Protein AF-A0A2X3CL92-F1 (afdb_monomer)

Secondary structure (DSSP, 8-state):
--BTTTBS-HHHHHH-S----PPP-SS-----HHHHHHHHHHHHHHHHHHTTTT--SS-SS-HHHHHHHHHHHH-HHHHHHHHHHTPPPPEE-TTS-EE--HHHHHHHHS--

Foldseek 3Di:
DQDPPPGDDPVRVVPDPDDDDDDDDDDDDDDDPVVVVVVVVVVVVVVCVVVCVVVDPDDPDDPVVVQLCLCCVLPVPLNVLCVVLVHDQAGQDPVRDGDDDPVSVCSSPDDD

Nearest PDB structures (foldseek):
  7edc-assembly1_A-2  TM=9.728E-01  e=3.435E-14  Escherichia coli

Radius of gyration: 22.12 Å; Cα contacts (8 Å, |Δi|>4): 59; chains: 1; bounding box: 42×35×62 Å

Mean predicted aligned error: 5.79 Å

Organism: Klebsiella pneumoniae (NCBI:txid573)

InterPro domains:
  IPR001537 tRNA/rRNA methyltransferase, SpoU type [PF00588] (1-42)
  IPR022724 RNA methyltransferase, SpoU/TrmH type, C-terminal domain [PF12105] (46-101)
  IPR029026 tRNA (guanine-N1-)-methyltransferase, N-terminal [G3DSA:3.40.1280.10] (1-86)
  IPR029028 Alpha/beta knot methyltransferases [SSF75217] (1-56)
  IPR033671 tRNA (guanosine(18)-2'-O)-methyltransferase [PTHR43453] (1-74)

Solvent-accessible surface area (backbone atoms only — not comparable to full-atom values): 7228 Å² total; per-residue (Å²): 137,45,50,90,92,74,44,63,53,71,66,59,58,74,70,41,95,74,88,86,80,81,89,70,81,77,93,59,92,72,71,60,58,68,59,48,50,46,54,53,51,50,52,53,48,52,54,38,49,77,69,46,68,76,76,57,96,64,77,93,62,58,71,68,58,49,42,51,49,50,38,43,68,76,35,51,69,58,42,51,51,30,61,76,68,74,47,81,83,55,51,60,49,96,88,68,47,78,57,67,56,73,68,56,53,50,60,69,68,46,81,130

Sequence (112 aa):
MGQEKTGITQEALALADQDIIIPMIGMVQSLNVSVASALILYEAQRQRQNAGMYQRANSMLPPQEQQRLLFEGGYPVLARVARQKGLPYPHVNEQGEVEADAAWWATMQAAR

pLDDT: mean 92.58, std 5.97, range [58.72, 98.5]

Structure (mmCIF, N/CA/C/O backbone):
data_AF-A0A2X3CL92-F1
#
_entry.id   AF-A0A2X3CL92-F1
#
loop_
_atom_site.group_PDB
_atom_site.id
_atom_site.type_symbol
_atom_site.label_atom_id
_atom_site.label_alt_id
_atom_site.label_comp_id
_atom_site.label_asym_id
_atom_site.label_entity_id
_atom_site.label_seq_id
_atom_site.pdbx_PDB_ins_code
_atom_site.Cartn_x
_atom_site.Cartn_y
_atom_site.Cartn_z
_atom_site.o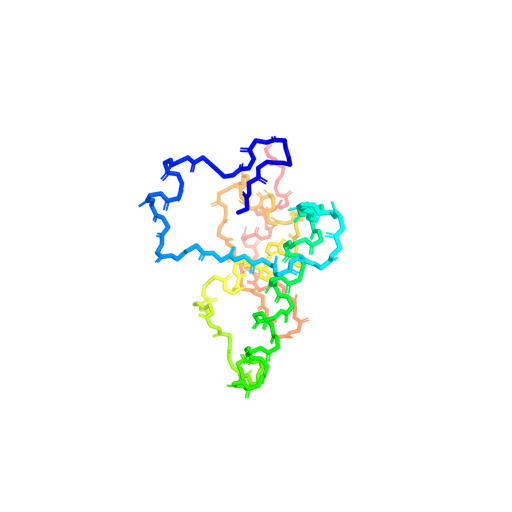ccupancy
_atom_site.B_iso_or_equiv
_atom_site.auth_seq_id
_atom_site.auth_comp_id
_atom_site.auth_asym_id
_atom_site.auth_atom_id
_atom_site.pdbx_PDB_model_num
ATOM 1 N N . MET A 1 1 ? -10.094 8.320 10.523 1.00 86.62 1 MET A N 1
ATOM 2 C CA . MET A 1 1 ? -9.337 8.707 11.736 1.00 86.62 1 MET A CA 1
ATOM 3 C C . MET A 1 1 ? -9.418 10.214 11.893 1.00 86.62 1 MET A C 1
ATOM 5 O O . MET A 1 1 ? -9.296 10.905 10.890 1.00 86.62 1 MET A O 1
ATOM 9 N N . GLY A 1 2 ? -9.679 10.709 13.101 1.00 83.81 2 GLY A N 1
ATOM 10 C CA . GLY A 1 2 ? -9.823 1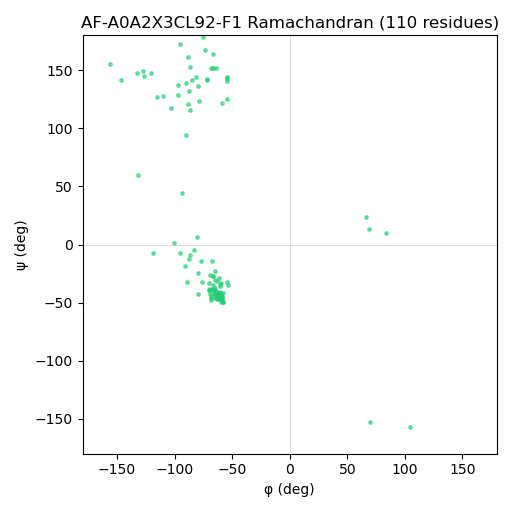2.141 13.381 1.00 83.81 2 GLY A CA 1
ATOM 11 C C . GLY A 1 2 ? -8.538 12.792 13.888 1.00 83.81 2 GLY A C 1
ATOM 12 O O . GLY A 1 2 ? -7.558 12.106 14.177 1.00 83.81 2 GLY A O 1
ATOM 13 N N . GLN A 1 3 ? -8.549 14.117 14.021 1.00 80.94 3 GLN A N 1
ATOM 14 C CA . GLN A 1 3 ? -7.445 14.860 14.630 1.00 80.94 3 GLN A CA 1
ATOM 15 C C . GLN A 1 3 ? -7.420 14.613 16.147 1.00 80.94 3 GLN A C 1
ATOM 17 O O . GLN A 1 3 ? -8.466 14.580 16.785 1.00 80.94 3 GLN A O 1
ATOM 22 N N . GLU A 1 4 ? -6.231 14.504 16.750 1.00 76.31 4 GLU A N 1
ATOM 23 C CA . GLU A 1 4 ? -6.073 14.131 18.171 1.00 76.31 4 GLU A CA 1
ATOM 24 C C . GLU A 1 4 ? -6.852 15.016 19.159 1.00 76.31 4 GLU A C 1
ATOM 26 O O . GLU A 1 4 ? -7.288 14.535 20.198 1.00 76.31 4 GLU A O 1
ATOM 31 N N . LYS A 1 5 ? -7.033 16.306 18.849 1.00 72.19 5 LYS A N 1
ATOM 32 C CA . LYS A 1 5 ? -7.693 17.266 19.750 1.00 72.19 5 LYS A CA 1
ATOM 33 C C . LYS A 1 5 ? -9.204 17.355 19.570 1.00 72.19 5 LYS A C 1
ATOM 35 O O . LYS A 1 5 ? -9.908 17.679 20.517 1.00 72.19 5 LYS A O 1
ATOM 40 N N . THR A 1 6 ? -9.681 17.163 18.347 1.00 78.19 6 THR A N 1
ATOM 41 C CA . THR A 1 6 ? -11.055 17.498 17.941 1.00 78.19 6 THR A CA 1
ATOM 42 C C . THR A 1 6 ? -11.839 16.281 17.466 1.00 78.19 6 THR A C 1
ATOM 44 O O . THR A 1 6 ? -13.043 16.381 17.258 1.00 78.19 6 THR A O 1
ATOM 47 N N . GLY A 1 7 ? -11.184 15.127 17.333 1.00 82.44 7 GLY A N 1
ATOM 48 C CA . GLY A 1 7 ? -11.807 13.900 16.866 1.00 82.44 7 GLY A CA 1
ATOM 49 C C . GLY A 1 7 ? -12.175 13.956 15.383 1.00 82.44 7 GLY A C 1
ATOM 50 O O . GLY A 1 7 ? -11.506 14.601 14.570 1.00 82.44 7 GLY A O 1
ATOM 51 N N . ILE A 1 8 ? -13.202 13.188 15.021 1.00 88.06 8 ILE A N 1
ATOM 52 C CA . ILE A 1 8 ? -13.770 13.125 13.670 1.00 88.06 8 ILE A CA 1
ATOM 53 C C . ILE A 1 8 ? -14.885 14.173 13.581 1.00 88.06 8 ILE A C 1
ATOM 55 O O . ILE A 1 8 ? -15.646 14.353 14.529 1.00 88.06 8 ILE A O 1
ATOM 59 N N . THR A 1 9 ? -14.980 14.883 12.457 1.00 91.69 9 THR A N 1
ATOM 60 C CA . THR A 1 9 ? -16.040 15.878 12.255 1.00 91.69 9 THR A CA 1
ATOM 61 C C . THR A 1 9 ? -17.408 15.207 12.134 1.00 91.69 9 THR A C 1
ATOM 63 O O . THR A 1 9 ? -17.522 14.084 11.645 1.00 91.69 9 THR A O 1
ATOM 66 N N . GLN A 1 10 ? -18.471 15.920 12.514 1.00 91.25 10 GLN A N 1
ATOM 67 C CA . GLN A 1 10 ? -19.836 15.396 12.401 1.00 91.25 10 GLN A CA 1
ATOM 68 C C . GLN A 1 10 ? -20.221 15.065 10.951 1.00 91.25 10 GLN A C 1
ATOM 70 O O . GLN A 1 10 ? -20.931 14.097 10.708 1.00 91.25 10 GLN A O 1
ATOM 75 N N . GLU A 1 11 ? -19.722 15.845 9.989 1.00 93.69 11 GLU A N 1
ATOM 76 C CA . GLU A 1 11 ? -19.895 15.580 8.558 1.00 93.69 11 GLU A CA 1
ATOM 77 C C . GLU A 1 11 ? -19.246 14.253 8.148 1.00 93.69 11 GLU A C 1
ATOM 79 O O . GLU A 1 11 ? -19.884 13.432 7.496 1.00 93.69 11 GLU A O 1
ATOM 84 N N . ALA A 1 12 ? -18.009 13.997 8.585 1.00 92.00 12 ALA A N 1
ATOM 85 C CA . ALA A 1 12 ? -17.327 12.745 8.282 1.00 92.00 12 ALA A CA 1
ATOM 86 C C . ALA A 1 12 ? -18.001 11.537 8.953 1.00 92.00 12 ALA A C 1
ATOM 88 O O . ALA A 1 12 ? -18.052 10.473 8.344 1.00 92.00 12 ALA A O 1
ATOM 89 N N . LEU A 1 13 ? -18.551 11.696 10.165 1.00 91.25 13 LEU A N 1
ATOM 90 C CA . LEU A 1 13 ? -19.356 10.656 10.819 1.00 91.25 13 LEU A CA 1
ATOM 91 C C . LEU A 1 13 ? -20.662 10.384 10.065 1.00 91.25 13 LEU A C 1
ATOM 93 O O . LEU A 1 13 ? -21.028 9.230 9.884 1.00 91.25 13 LEU A O 1
ATOM 97 N N . ALA A 1 14 ? -21.346 11.429 9.590 1.00 94.19 14 ALA A N 1
ATOM 98 C CA . ALA A 1 14 ? -22.592 11.287 8.836 1.00 94.19 14 ALA A CA 1
ATOM 99 C C . ALA A 1 14 ? -22.399 10.612 7.466 1.00 94.19 14 ALA A C 1
ATOM 101 O O . ALA A 1 14 ? -23.330 9.999 6.952 1.00 94.19 14 ALA A O 1
ATOM 102 N N . LEU A 1 15 ? -21.205 10.731 6.878 1.00 95.69 15 LEU A N 1
ATOM 103 C CA . LEU A 1 15 ? -20.836 10.086 5.615 1.00 95.69 15 LEU A CA 1
ATOM 104 C C . LEU A 1 15 ? -20.277 8.666 5.792 1.00 95.69 15 LEU A C 1
ATOM 106 O O . LEU A 1 15 ? -20.108 7.961 4.799 1.00 95.69 15 LEU A O 1
ATOM 110 N N . ALA A 1 16 ? -19.940 8.255 7.015 1.00 94.31 16 ALA A N 1
ATOM 111 C CA . ALA A 1 16 ? -19.350 6.949 7.267 1.00 94.31 16 ALA A CA 1
ATOM 112 C C . ALA A 1 16 ? -20.421 5.852 7.278 1.00 94.31 16 ALA A C 1
ATOM 114 O O . ALA A 1 16 ? -21.455 5.985 7.928 1.00 94.31 16 ALA A O 1
ATOM 115 N N . ASP A 1 17 ? -20.135 4.720 6.630 1.00 97.12 17 ASP A N 1
ATOM 116 C CA . ASP A 1 17 ? -21.021 3.550 6.687 1.00 97.12 17 ASP A CA 1
ATOM 117 C C . ASP A 1 17 ? -21.103 2.958 8.099 1.00 97.12 17 ASP A C 1
ATOM 119 O O . ASP A 1 17 ? -22.106 2.345 8.462 1.00 97.12 17 ASP A O 1
ATOM 123 N N . GLN A 1 18 ? -20.020 3.081 8.871 1.00 94.25 18 GLN A N 1
ATOM 124 C CA . GLN A 1 18 ? -19.868 2.518 10.209 1.00 94.25 18 GLN A CA 1
ATOM 125 C C . GLN A 1 18 ? -19.009 3.436 11.081 1.00 94.25 18 GLN A C 1
ATOM 127 O O . GLN A 1 18 ? -17.986 3.957 10.632 1.00 94.25 18 GLN A O 1
ATOM 132 N N . ASP A 1 19 ? -19.393 3.549 12.350 1.00 92.50 19 ASP A N 1
ATOM 133 C CA . ASP A 1 19 ? -18.595 4.158 13.411 1.00 92.50 19 ASP A CA 1
ATOM 134 C C . ASP A 1 19 ? -18.134 3.061 14.381 1.00 92.50 19 ASP A C 1
ATOM 136 O O . ASP A 1 19 ? -18.936 2.246 14.841 1.00 92.50 19 ASP A O 1
ATOM 140 N N . ILE A 1 20 ? -16.829 2.998 14.651 1.00 93.56 20 ILE A N 1
ATOM 141 C CA . ILE A 1 20 ? -16.207 1.949 15.466 1.00 93.56 20 ILE A CA 1
ATOM 142 C C . ILE A 1 20 ? -15.376 2.566 16.584 1.00 93.56 20 ILE A C 1
ATOM 144 O O . ILE A 1 20 ? -14.696 3.574 16.400 1.00 93.56 20 ILE A O 1
ATOM 148 N N . ILE A 1 21 ? -15.365 1.902 17.738 1.00 92.56 21 ILE A N 1
ATOM 149 C CA . ILE A 1 21 ? -14.597 2.333 18.906 1.00 92.56 21 ILE A CA 1
ATOM 150 C C . ILE A 1 21 ? -13.598 1.260 19.331 1.00 92.56 21 ILE A C 1
ATOM 152 O O . ILE A 1 21 ? -13.861 0.063 19.220 1.00 92.56 21 ILE A O 1
ATOM 156 N N . ILE A 1 22 ? -12.457 1.696 19.865 1.00 93.19 22 ILE A N 1
ATOM 157 C CA . ILE A 1 22 ? -11.548 0.820 20.607 1.00 93.19 22 ILE A CA 1
ATOM 158 C C . ILE A 1 22 ? -12.006 0.852 22.068 1.00 93.19 22 ILE A C 1
ATOM 160 O O . ILE A 1 22 ? -12.031 1.937 22.653 1.00 93.19 22 ILE A O 1
ATOM 164 N N . PRO A 1 23 ? -12.372 -0.290 22.674 1.00 93.56 23 PRO A N 1
ATOM 165 C CA . PRO A 1 23 ? -12.750 -0.322 24.079 1.00 93.56 23 PRO A CA 1
ATOM 166 C C . PRO A 1 23 ? -11.604 0.182 24.960 1.00 93.56 23 PRO A C 1
ATOM 168 O O . PRO A 1 23 ? -10.505 -0.374 24.947 1.00 93.56 23 PRO A O 1
ATOM 171 N N . MET A 1 24 ? -11.870 1.230 25.736 1.00 93.81 24 MET A N 1
ATOM 172 C CA . MET A 1 24 ? -10.915 1.791 26.689 1.00 93.81 24 MET A CA 1
ATOM 173 C C . MET A 1 24 ? -11.198 1.229 28.082 1.00 93.81 24 MET A C 1
ATOM 175 O O . MET A 1 24 ? -12.329 1.287 28.561 1.00 93.81 24 MET A O 1
ATOM 179 N N . ILE A 1 25 ? -10.170 0.695 28.743 1.00 90.56 25 ILE A N 1
ATOM 180 C CA . ILE A 1 25 ? -10.248 0.221 30.131 1.00 90.56 25 ILE A CA 1
ATOM 181 C C . ILE A 1 25 ? -9.329 1.101 30.983 1.00 90.56 25 ILE A C 1
ATOM 183 O O . ILE A 1 25 ? -8.150 1.259 30.669 1.00 90.56 25 ILE A O 1
ATOM 187 N N . GLY A 1 26 ? -9.864 1.667 32.067 1.00 89.31 26 GLY A N 1
ATOM 188 C CA . GLY A 1 26 ? -9.141 2.572 32.964 1.00 89.31 26 GLY A CA 1
ATOM 189 C C . GLY A 1 26 ? -9.526 4.041 32.770 1.00 89.31 26 GLY A C 1
ATOM 190 O O . GLY A 1 26 ? -10.623 4.352 32.321 1.00 89.31 26 GLY A O 1
ATOM 191 N N . MET A 1 27 ? -8.634 4.956 33.156 1.00 90.06 27 MET A N 1
ATOM 192 C CA . MET A 1 27 ? -8.941 6.397 33.226 1.00 90.06 27 MET A CA 1
ATOM 193 C C . MET A 1 27 ? -8.732 7.154 31.905 1.00 90.06 27 MET A C 1
ATOM 195 O O . MET A 1 27 ? -9.072 8.331 31.811 1.00 90.06 27 MET A O 1
ATOM 199 N N . VAL A 1 28 ? -8.136 6.516 30.896 1.00 86.81 28 VAL A N 1
ATOM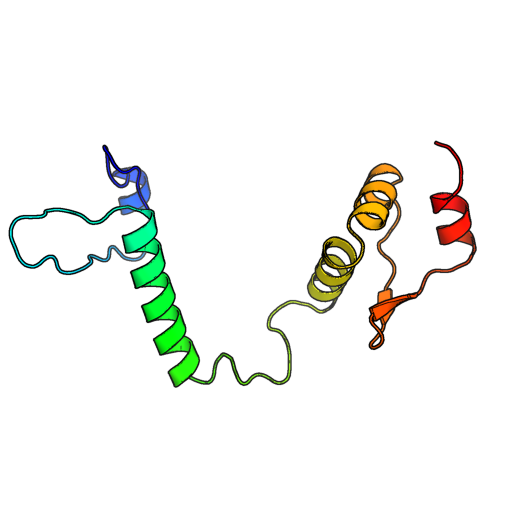 200 C CA . VAL A 1 28 ? -7.790 7.171 29.629 1.00 86.81 28 VAL A CA 1
ATOM 201 C C . VAL A 1 28 ? -8.970 7.104 28.664 1.00 86.81 28 VAL A C 1
ATOM 203 O O . VAL A 1 28 ? -9.537 6.039 28.443 1.00 86.81 28 VAL A O 1
ATOM 206 N N . GLN A 1 29 ? -9.307 8.244 28.060 1.00 84.75 29 GLN A N 1
ATOM 207 C CA . GLN A 1 29 ? -10.480 8.390 27.190 1.00 84.75 29 GLN A CA 1
ATOM 208 C C . GLN A 1 29 ? -10.188 8.112 25.707 1.00 84.75 29 GLN A C 1
ATOM 210 O O . GLN A 1 29 ? -11.112 7.860 24.940 1.00 84.75 29 GLN A O 1
ATOM 215 N N . SER A 1 30 ? -8.920 8.145 25.292 1.00 86.62 30 SER A N 1
ATOM 216 C CA . SER A 1 30 ? -8.520 7.909 23.902 1.00 86.62 30 SER A CA 1
ATOM 217 C C . SER A 1 30 ? -7.073 7.440 23.790 1.00 86.62 30 SER A C 1
ATOM 219 O O . SER A 1 30 ? -6.228 7.770 24.621 1.00 86.62 30 SER A O 1
ATOM 221 N N . LEU A 1 31 ? -6.762 6.727 22.712 1.00 87.75 31 LEU A N 1
ATOM 222 C CA . LEU A 1 31 ? -5.386 6.422 22.324 1.00 87.75 31 LEU A CA 1
ATOM 223 C C . LEU A 1 31 ? -4.813 7.527 21.430 1.00 87.75 31 LEU A C 1
ATOM 225 O O . LEU A 1 31 ? -5.552 8.284 20.800 1.00 87.75 31 LEU A O 1
ATOM 229 N N . ASN A 1 32 ? -3.484 7.572 21.323 1.00 91.31 32 ASN A N 1
ATOM 230 C CA . ASN A 1 32 ? -2.822 8.316 20.256 1.00 91.31 32 ASN A CA 1
ATOM 231 C C . ASN A 1 32 ? -3.358 7.855 18.886 1.00 91.31 32 ASN A C 1
ATOM 233 O O . ASN A 1 32 ? -3.560 6.656 18.673 1.00 91.31 32 ASN A O 1
ATOM 237 N N . VAL A 1 33 ? -3.557 8.783 17.944 1.00 91.06 33 VAL A N 1
ATOM 238 C CA . VAL A 1 33 ? -4.189 8.465 16.653 1.00 91.06 33 VAL A CA 1
ATOM 239 C C . VAL A 1 33 ? -3.405 7.421 15.852 1.00 91.06 33 VAL A C 1
ATOM 241 O O . VAL A 1 33 ? -4.014 6.563 15.213 1.00 91.06 33 VAL A O 1
ATOM 244 N N . SER A 1 34 ? -2.069 7.431 15.919 1.00 92.69 34 SER A N 1
ATOM 245 C CA . SER A 1 34 ? -1.230 6.435 15.239 1.00 92.69 34 SER A CA 1
ATOM 246 C C . SER A 1 34 ? -1.370 5.051 15.873 1.00 92.69 34 SER A C 1
ATOM 248 O O . SER A 1 34 ? -1.481 4.061 15.154 1.00 92.69 34 SER A O 1
ATOM 250 N N . VAL A 1 35 ? -1.474 4.982 17.205 1.00 94.31 35 VAL A N 1
ATOM 251 C CA . VAL A 1 35 ? -1.677 3.730 17.950 1.00 94.31 35 VAL A CA 1
ATOM 252 C C . VAL A 1 35 ? -3.064 3.155 17.668 1.00 94.31 35 VAL A C 1
ATOM 254 O O . VAL A 1 35 ? -3.181 1.968 17.374 1.00 94.31 35 VAL A O 1
ATOM 257 N N . ALA A 1 36 ? -4.107 3.991 17.678 1.00 93.50 36 ALA A 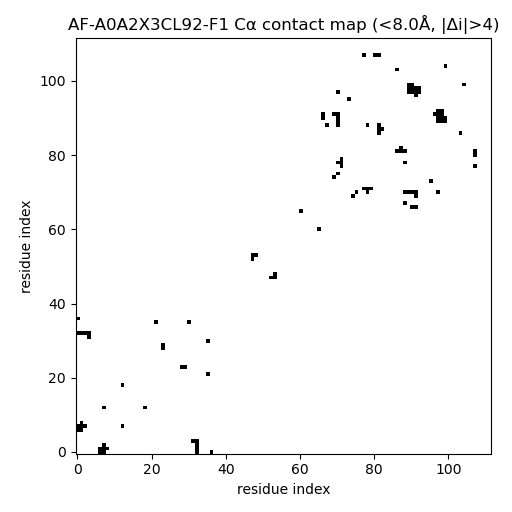N 1
ATOM 258 C CA . ALA A 1 36 ? -5.457 3.578 17.302 1.00 93.50 36 ALA A CA 1
ATOM 259 C C . ALA A 1 36 ? -5.507 3.062 15.853 1.00 93.50 36 ALA A C 1
ATOM 261 O O . ALA A 1 36 ? -6.080 2.007 15.588 1.00 93.50 36 ALA A O 1
ATOM 262 N N . SER A 1 37 ? -4.854 3.772 14.926 1.00 94.31 37 SER A N 1
ATOM 263 C CA . SER A 1 37 ? -4.778 3.379 13.512 1.00 94.31 37 SER A CA 1
ATOM 264 C C . SER A 1 37 ? -4.064 2.041 13.344 1.00 94.31 37 SER A C 1
ATOM 266 O O . SER A 1 37 ? -4.555 1.170 12.632 1.00 94.31 37 SER A O 1
ATOM 268 N N . ALA A 1 38 ? -2.929 1.860 14.025 1.00 96.75 38 ALA A N 1
ATOM 269 C CA . ALA A 1 38 ? -2.191 0.607 14.010 1.00 96.75 38 ALA A CA 1
ATOM 270 C C . ALA A 1 38 ? -3.063 -0.542 14.529 1.00 96.75 38 ALA A C 1
ATOM 272 O O . ALA A 1 38 ? -3.194 -1.545 13.837 1.00 96.75 38 ALA A O 1
ATOM 273 N N . LEU A 1 39 ? -3.722 -0.386 15.682 1.00 96.69 39 LEU A N 1
ATOM 274 C CA . LEU A 1 39 ? -4.561 -1.441 16.256 1.00 96.69 39 LEU A CA 1
ATOM 275 C C . LEU A 1 39 ? -5.690 -1.869 15.303 1.00 96.69 39 LEU A C 1
ATOM 277 O O . LEU A 1 39 ? -5.891 -3.062 15.086 1.00 96.69 39 LEU A O 1
ATOM 281 N N . ILE A 1 40 ? -6.375 -0.901 14.686 1.00 96.50 40 ILE A N 1
ATOM 282 C CA . ILE A 1 40 ? -7.441 -1.162 13.709 1.00 96.50 40 ILE A CA 1
ATOM 283 C C . ILE A 1 40 ? -6.887 -1.893 12.477 1.00 96.50 40 ILE A C 1
ATOM 285 O O . ILE A 1 40 ? -7.465 -2.885 12.031 1.00 96.50 40 ILE A O 1
ATOM 289 N N . LEU A 1 41 ? -5.753 -1.440 11.931 1.00 97.81 41 LEU A N 1
ATOM 290 C CA . LEU A 1 41 ? -5.126 -2.070 10.765 1.00 97.81 41 LEU A CA 1
ATOM 291 C C . LEU A 1 41 ? -4.630 -3.488 11.066 1.00 97.81 41 LEU A C 1
ATOM 293 O O . LEU A 1 41 ? -4.764 -4.359 10.209 1.00 97.81 41 LEU A O 1
ATOM 297 N N . TYR A 1 42 ? -4.100 -3.738 12.265 1.00 98.06 42 TYR A N 1
ATOM 298 C CA . TYR A 1 42 ? -3.674 -5.072 12.690 1.00 98.06 42 TYR A CA 1
ATOM 299 C C . TYR A 1 42 ? -4.858 -6.022 12.880 1.00 98.06 42 TYR A C 1
ATOM 301 O O . TYR A 1 42 ? -4.773 -7.177 12.471 1.00 98.06 42 TYR A O 1
ATOM 309 N N . GLU A 1 43 ? -5.986 -5.556 13.419 1.00 98.31 43 GLU A N 1
ATOM 310 C CA . GLU A 1 43 ? -7.192 -6.387 13.487 1.00 98.31 4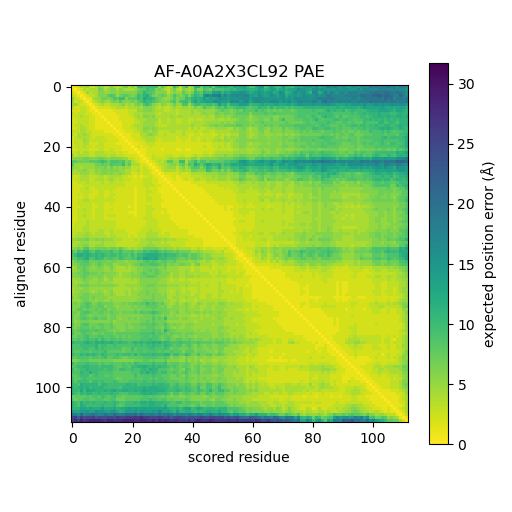3 GLU A CA 1
ATOM 311 C C . GLU A 1 43 ? -7.725 -6.711 12.083 1.00 98.31 43 GLU A C 1
ATOM 313 O O . GLU A 1 43 ? -8.016 -7.870 11.781 1.00 98.31 43 GLU A O 1
ATOM 318 N N . ALA A 1 44 ? -7.765 -5.727 11.179 1.00 97.94 44 ALA A N 1
ATOM 319 C CA . ALA A 1 44 ? -8.134 -5.967 9.785 1.00 97.94 44 ALA A CA 1
ATOM 320 C C . ALA A 1 44 ? -7.165 -6.948 9.099 1.00 97.94 44 ALA A C 1
ATOM 322 O O . ALA A 1 44 ? -7.594 -7.841 8.367 1.00 97.94 44 ALA A O 1
ATOM 323 N N . GLN A 1 45 ? -5.861 -6.820 9.346 1.00 98.12 45 GLN A N 1
ATOM 324 C CA . GLN A 1 45 ? -4.837 -7.732 8.837 1.00 98.12 45 GLN A CA 1
ATOM 325 C C . GLN A 1 45 ? -5.028 -9.153 9.388 1.00 98.12 45 GLN A C 1
ATOM 327 O O . GLN A 1 45 ? -4.993 -10.099 8.600 1.00 98.12 45 GLN A O 1
ATOM 332 N N . ARG A 1 46 ? -5.322 -9.315 10.685 1.00 98.50 46 ARG A N 1
ATOM 333 C CA . ARG A 1 46 ? -5.641 -10.609 11.313 1.00 98.50 46 ARG A CA 1
ATOM 334 C C . ARG A 1 46 ? -6.850 -11.271 10.653 1.00 98.50 46 ARG A C 1
ATOM 336 O O . ARG A 1 46 ? -6.783 -12.442 10.284 1.00 98.50 46 ARG A O 1
ATOM 343 N N . GLN A 1 47 ? -7.935 -10.523 10.449 1.00 98.50 47 GLN A N 1
ATOM 344 C CA . GLN A 1 47 ? -9.140 -11.025 9.778 1.00 98.50 47 GLN A CA 1
ATOM 345 C C . GLN A 1 47 ? -8.854 -11.439 8.329 1.00 98.50 47 GLN A C 1
ATOM 347 O O . GLN A 1 47 ? -9.213 -12.542 7.916 1.00 98.50 47 GLN A O 1
ATOM 352 N N . ARG A 1 48 ? -8.139 -10.598 7.569 1.00 97.44 48 ARG A N 1
ATOM 353 C CA . ARG A 1 48 ? -7.719 -10.898 6.189 1.00 97.44 48 ARG A CA 1
ATOM 354 C C . ARG A 1 48 ? -6.832 -12.139 6.121 1.00 97.44 48 ARG A C 1
ATOM 356 O O . ARG A 1 48 ? -6.996 -12.955 5.217 1.00 97.44 48 ARG A O 1
ATOM 363 N N . GLN A 1 49 ? -5.911 -12.303 7.068 1.00 97.19 49 GLN A N 1
ATOM 364 C CA . GLN A 1 49 ? -5.044 -13.476 7.143 1.00 97.19 49 GLN A CA 1
ATOM 365 C C . GLN A 1 49 ? -5.841 -14.752 7.421 1.00 97.19 49 GLN A C 1
ATOM 367 O O . GLN A 1 49 ? -5.652 -15.735 6.708 1.00 97.19 49 GLN A O 1
ATOM 372 N N . ASN A 1 50 ? -6.764 -14.728 8.385 1.00 97.88 50 ASN A N 1
ATOM 373 C CA . ASN A 1 50 ? -7.623 -15.875 8.698 1.00 97.88 50 ASN A CA 1
ATOM 374 C C . ASN A 1 50 ? -8.543 -16.256 7.529 1.00 97.88 50 ASN A C 1
ATOM 376 O O . ASN A 1 50 ? -8.836 -17.430 7.332 1.00 97.88 50 ASN A O 1
ATOM 380 N N . ALA A 1 51 ? -8.951 -15.277 6.721 1.00 97.19 51 ALA A N 1
ATOM 381 C CA . ALA A 1 51 ? -9.698 -15.492 5.485 1.00 97.19 51 ALA A CA 1
ATOM 382 C C . ALA A 1 51 ? -8.815 -15.901 4.284 1.00 97.19 51 ALA A C 1
ATOM 384 O O . ALA A 1 51 ? -9.299 -15.943 3.155 1.00 97.19 51 ALA A O 1
ATOM 385 N N . GLY A 1 52 ? -7.511 -16.144 4.480 1.00 95.50 52 GLY A N 1
ATOM 386 C CA . GLY A 1 52 ? -6.588 -16.539 3.410 1.00 95.50 52 GLY A CA 1
ATOM 387 C C . GLY A 1 52 ? -6.307 -15.438 2.381 1.00 95.50 52 GLY A C 1
ATOM 388 O O . GLY A 1 52 ? -5.722 -15.697 1.333 1.00 95.50 52 GLY A O 1
ATOM 389 N N . MET A 1 53 ? -6.672 -14.181 2.654 1.00 95.44 53 MET A N 1
ATOM 390 C CA . MET A 1 53 ? -6.590 -13.092 1.673 1.00 95.44 53 MET A CA 1
ATOM 391 C C . MET A 1 53 ? -5.157 -12.703 1.293 1.00 95.44 53 MET A C 1
ATOM 393 O O . MET A 1 53 ? -4.982 -12.002 0.303 1.00 95.44 53 MET A O 1
ATOM 397 N N . TYR A 1 54 ? -4.143 -13.135 2.040 1.00 94.12 54 TYR A N 1
ATOM 398 C CA . TYR A 1 54 ? -2.735 -12.950 1.670 1.00 94.12 54 TYR A CA 1
ATOM 399 C C . TYR A 1 54 ? -2.137 -14.162 0.938 1.00 94.12 54 TYR A C 1
ATOM 401 O O . TYR A 1 54 ? -1.033 -14.069 0.419 1.00 94.12 54 TYR A O 1
ATOM 409 N N . GLN A 1 55 ? -2.860 -15.283 0.849 1.00 93.75 55 GLN A N 1
ATOM 410 C CA . GLN A 1 55 ? -2.422 -16.516 0.183 1.00 93.75 55 GLN A CA 1
ATOM 411 C C . GLN A 1 55 ? -2.900 -16.553 -1.277 1.00 93.75 55 GLN A C 1
ATOM 413 O O . GLN A 1 55 ? -3.436 -17.552 -1.752 1.00 93.75 55 GLN A O 1
ATOM 418 N N . ARG A 1 56 ? -2.770 -15.433 -1.994 1.00 89.25 56 ARG A N 1
ATOM 419 C CA . ARG A 1 56 ? -3.213 -15.335 -3.391 1.00 89.25 56 ARG A CA 1
ATOM 420 C C . ARG A 1 56 ? -2.041 -15.552 -4.332 1.00 89.25 56 ARG A C 1
ATOM 422 O O . ARG A 1 56 ? -0.986 -14.963 -4.137 1.00 89.25 56 ARG A O 1
ATOM 429 N N . ALA A 1 57 ? -2.270 -16.327 -5.390 1.00 89.75 57 ALA A N 1
ATOM 430 C CA . ALA A 1 57 ? -1.301 -16.492 -6.473 1.00 89.75 57 ALA A CA 1
ATOM 431 C C . ALA A 1 57 ? -1.142 -15.216 -7.319 1.00 89.75 57 ALA A C 1
ATOM 433 O O . ALA A 1 57 ? -0.087 -14.991 -7.895 1.00 89.75 57 ALA A O 1
ATOM 434 N N . ASN A 1 58 ? -2.183 -14.377 -7.372 1.00 88.94 58 ASN A N 1
ATOM 435 C CA . ASN A 1 58 ? -2.229 -13.177 -8.203 1.00 88.94 58 ASN A CA 1
ATOM 436 C C . ASN A 1 58 ? -2.608 -11.939 -7.377 1.00 88.94 58 ASN A C 1
ATOM 438 O O . ASN A 1 58 ? -3.369 -12.021 -6.405 1.00 88.94 58 ASN A O 1
ATOM 442 N N . SER A 1 59 ? -2.104 -10.776 -7.796 1.00 90.56 59 SER A N 1
ATOM 443 C CA . SER A 1 59 ? -2.468 -9.481 -7.214 1.00 90.56 59 SER A CA 1
ATOM 444 C C . SER A 1 59 ? -3.934 -9.123 -7.495 1.00 90.56 59 SER A C 1
ATOM 446 O O . SER A 1 59 ? -4.511 -9.529 -8.499 1.00 90.56 59 SER A O 1
ATOM 448 N N . MET A 1 60 ? -4.532 -8.329 -6.601 1.00 92.31 60 MET A N 1
ATOM 449 C CA . MET A 1 60 ? -5.864 -7.731 -6.799 1.00 92.31 60 MET A CA 1
ATOM 450 C C . MET A 1 60 ? -5.847 -6.528 -7.746 1.00 92.31 60 MET A C 1
ATOM 452 O O . MET A 1 60 ? -6.908 -6.070 -8.158 1.00 92.31 60 MET A O 1
ATOM 456 N N . LEU A 1 61 ? -4.668 -5.979 -8.038 1.00 95.12 61 LEU A N 1
ATOM 457 C CA . LEU A 1 61 ? -4.539 -4.810 -8.897 1.00 95.12 61 LEU A CA 1
ATOM 458 C C . LEU A 1 61 ? -4.592 -5.230 -10.373 1.00 95.12 61 LEU A C 1
ATOM 460 O O . LEU A 1 61 ? -4.027 -6.269 -10.722 1.00 95.12 61 LEU A O 1
ATOM 464 N N . PRO A 1 62 ? -5.190 -4.428 -11.267 1.00 96.06 62 PRO A N 1
ATOM 465 C CA . PRO A 1 62 ? -5.073 -4.639 -12.704 1.00 96.06 62 PRO A CA 1
ATOM 466 C C . PRO A 1 62 ? -3.597 -4.708 -13.145 1.00 96.06 62 PRO A C 1
ATOM 468 O O . PRO A 1 62 ? -2.775 -3.955 -12.614 1.00 96.06 62 PRO A O 1
ATOM 471 N N . PRO A 1 63 ? -3.229 -5.541 -14.137 1.00 94.31 63 PRO A N 1
ATOM 472 C CA . PRO A 1 63 ? -1.833 -5.695 -14.568 1.00 94.31 63 PRO A CA 1
ATOM 473 C C . PRO A 1 63 ? -1.127 -4.379 -14.934 1.00 94.31 63 PRO A C 1
ATOM 475 O O . PRO A 1 63 ? 0.054 -4.205 -14.649 1.00 94.31 63 PRO A O 1
ATOM 478 N N . GLN A 1 64 ? -1.857 -3.420 -15.510 1.00 94.38 64 GLN A N 1
ATOM 479 C CA . GLN A 1 64 ? -1.327 -2.096 -15.861 1.00 94.38 64 GLN A CA 1
ATOM 480 C C . GLN A 1 64 ? -0.937 -1.275 -14.621 1.00 94.38 64 GLN A C 1
ATOM 482 O O . GLN A 1 64 ? 0.095 -0.607 -14.621 1.00 94.38 64 GLN A O 1
ATOM 487 N N . GLU A 1 65 ? -1.725 -1.349 -13.543 1.00 96.06 65 GLU A N 1
ATOM 488 C CA . GLU A 1 65 ? -1.394 -0.678 -12.283 1.00 96.06 65 GLU A CA 1
ATOM 489 C C . GLU A 1 65 ? -0.208 -1.342 -11.591 1.00 96.06 65 GLU A C 1
ATOM 491 O O . GLU A 1 65 ? 0.653 -0.639 -11.064 1.00 96.06 65 GLU A O 1
ATOM 496 N N . GLN A 1 66 ? -0.134 -2.677 -11.635 1.00 95.75 66 GLN A N 1
ATOM 497 C CA . GLN A 1 66 ? 1.022 -3.418 -11.129 1.00 95.75 66 GLN A CA 1
ATOM 498 C C . GLN A 1 66 ? 2.301 -2.963 -11.835 1.00 95.75 66 GLN A C 1
ATOM 500 O O . GLN A 1 66 ? 3.261 -2.592 -11.170 1.00 95.75 66 GLN A O 1
ATOM 505 N N . GLN A 1 67 ? 2.290 -2.910 -13.170 1.00 96.94 67 GLN A N 1
ATOM 506 C CA . GLN A 1 67 ? 3.441 -2.478 -13.965 1.00 96.94 67 GLN A CA 1
ATOM 507 C C . GLN A 1 67 ? 3.829 -1.023 -13.704 1.00 96.94 67 GLN A C 1
ATOM 509 O O . GLN A 1 67 ? 5.007 -0.725 -13.512 1.00 96.94 67 GLN A O 1
ATOM 514 N N . ARG A 1 68 ? 2.848 -0.120 -13.589 1.00 96.31 68 ARG A N 1
ATOM 515 C CA . ARG A 1 68 ? 3.117 1.267 -13.193 1.00 96.31 68 ARG A CA 1
ATOM 516 C C . ARG A 1 68 ? 3.819 1.333 -11.836 1.00 96.31 68 ARG A C 1
ATOM 518 O O . ARG A 1 68 ? 4.827 2.019 -11.720 1.00 96.31 68 ARG A O 1
ATOM 525 N N . LEU A 1 69 ? 3.300 0.632 -10.825 1.00 96.19 69 LEU A N 1
ATOM 526 C CA . LEU A 1 69 ? 3.872 0.637 -9.475 1.00 96.19 69 LEU A CA 1
ATOM 527 C C . LEU A 1 69 ? 5.258 -0.017 -9.429 1.00 96.19 69 LEU A C 1
ATOM 529 O O . LEU A 1 69 ? 6.136 0.493 -8.735 1.00 96.19 69 LEU A O 1
ATOM 533 N N . LEU A 1 70 ? 5.472 -1.102 -10.180 1.00 96.31 70 LEU A N 1
ATOM 534 C CA . LEU A 1 70 ? 6.780 -1.746 -10.319 1.00 96.31 70 LEU A CA 1
ATOM 535 C C . LEU A 1 70 ? 7.806 -0.782 -10.918 1.00 96.31 70 LEU A C 1
ATOM 537 O O . LEU A 1 70 ? 8.898 -0.642 -10.373 1.00 96.31 70 LEU A O 1
ATOM 541 N N . PHE A 1 71 ? 7.447 -0.064 -11.985 1.00 97.50 71 PHE A N 1
ATOM 542 C CA . PHE A 1 71 ? 8.344 0.905 -12.608 1.00 97.50 71 PHE A CA 1
ATOM 543 C C . PHE A 1 71 ? 8.603 2.124 -11.708 1.00 97.50 71 PHE A C 1
ATOM 545 O O . PHE A 1 71 ? 9.752 2.517 -11.511 1.00 97.50 71 PHE A O 1
ATOM 552 N N . GLU A 1 72 ? 7.558 2.708 -11.110 1.00 97.00 72 GLU A N 1
ATOM 553 C CA . GLU A 1 72 ? 7.685 3.867 -10.214 1.00 97.00 72 GLU A CA 1
ATOM 554 C C . GLU A 1 72 ? 8.477 3.549 -8.940 1.00 97.00 72 GLU A C 1
ATOM 556 O O . GLU A 1 72 ? 9.277 4.374 -8.495 1.00 97.00 72 GLU A O 1
ATOM 561 N N . GLY A 1 73 ? 8.269 2.363 -8.364 1.00 95.62 73 GLY A N 1
ATOM 562 C CA . GLY A 1 73 ? 8.945 1.917 -7.148 1.00 95.62 73 GLY A CA 1
ATOM 563 C C . GLY A 1 73 ? 10.361 1.398 -7.393 1.00 95.62 73 GLY A C 1
ATOM 564 O O . GLY A 1 73 ? 11.269 1.734 -6.636 1.00 95.62 73 GLY A O 1
ATOM 565 N N . GLY A 1 74 ? 10.563 0.603 -8.448 1.00 95.81 74 GLY A N 1
ATOM 566 C CA . GLY A 1 74 ? 11.863 0.021 -8.791 1.00 95.81 74 GLY A CA 1
ATOM 567 C C . GLY A 1 74 ? 12.826 1.023 -9.429 1.00 95.81 74 GLY A C 1
ATOM 568 O O . GLY A 1 74 ? 14.029 0.965 -9.187 1.00 95.81 74 GLY A O 1
ATOM 569 N N . TYR A 1 75 ? 12.300 1.989 -10.189 1.00 96.56 75 TYR A N 1
ATOM 570 C CA . TYR A 1 75 ? 13.093 2.947 -10.961 1.00 96.56 75 TYR A CA 1
ATOM 571 C C . TYR A 1 75 ? 12.629 4.399 -10.757 1.00 96.56 75 TYR A C 1
ATOM 573 O O . TYR A 1 75 ? 12.313 5.096 -11.727 1.00 96.56 75 TYR A O 1
ATOM 581 N N . PRO A 1 76 ? 12.642 4.934 -9.522 1.00 96.25 76 PRO A N 1
ATOM 582 C CA . PRO A 1 76 ? 12.038 6.233 -9.206 1.00 96.25 76 PRO A CA 1
ATOM 583 C C . PRO A 1 76 ? 12.642 7.401 -10.000 1.00 96.25 76 PRO A C 1
ATOM 585 O O . PRO A 1 76 ? 11.943 8.347 -10.373 1.00 96.25 76 PRO A O 1
ATOM 588 N N . VAL A 1 77 ? 13.944 7.338 -10.306 1.00 95.31 77 VAL A N 1
ATOM 589 C CA . VAL A 1 77 ? 14.617 8.353 -11.131 1.00 95.31 77 VAL A CA 1
ATOM 590 C C . VAL A 1 77 ? 14.125 8.296 -12.579 1.00 95.31 77 VAL A C 1
ATOM 592 O O . VAL A 1 77 ? 13.758 9.341 -13.119 1.00 95.31 77 VAL A O 1
ATOM 595 N N . LEU A 1 78 ? 14.059 7.103 -13.185 1.00 95.06 78 LEU A N 1
ATOM 596 C CA . LEU A 1 78 ? 13.556 6.931 -14.554 1.00 95.06 78 LEU A CA 1
ATOM 597 C C . LEU A 1 78 ? 12.076 7.304 -14.642 1.00 95.06 78 LEU A C 1
ATOM 599 O O . LEU A 1 78 ? 11.692 8.047 -15.538 1.00 95.06 78 LEU A O 1
ATOM 603 N N . ALA A 1 79 ? 11.261 6.889 -13.671 1.00 96.38 79 ALA A N 1
ATOM 604 C CA . ALA A 1 79 ? 9.843 7.225 -13.602 1.00 96.38 79 ALA A CA 1
ATOM 605 C C . ALA A 1 79 ? 9.600 8.738 -13.557 1.00 96.38 79 ALA A C 1
ATOM 607 O O . ALA A 1 79 ? 8.726 9.256 -14.263 1.00 96.38 79 ALA A O 1
ATOM 608 N N . ARG A 1 80 ? 10.413 9.470 -12.784 1.00 96.12 80 ARG A N 1
ATOM 609 C CA . ARG A 1 80 ? 10.364 10.936 -12.732 1.00 96.12 80 ARG A CA 1
ATOM 610 C C . ARG A 1 80 ? 10.706 11.564 -14.082 1.00 96.12 80 ARG A C 1
ATOM 612 O O . ARG A 1 80 ? 9.999 12.473 -14.512 1.00 96.12 80 ARG A O 1
ATOM 619 N N . VAL A 1 81 ? 11.767 11.101 -14.743 1.00 94.88 81 VAL A N 1
ATOM 620 C CA . VAL A 1 81 ? 12.206 11.642 -16.042 1.00 94.88 81 VAL A CA 1
ATOM 621 C C . VAL A 1 81 ? 11.209 11.293 -17.151 1.00 94.88 81 VAL A C 1
ATOM 623 O O . VAL A 1 81 ? 10.837 12.170 -17.928 1.00 94.88 81 VAL A O 1
ATOM 626 N N . ALA A 1 82 ? 10.698 10.062 -17.184 1.00 94.56 82 ALA A N 1
ATOM 627 C CA . ALA A 1 82 ? 9.657 9.629 -18.113 1.00 94.56 82 ALA A CA 1
ATOM 628 C C . ALA A 1 82 ? 8.389 10.472 -17.959 1.00 94.56 82 ALA A C 1
ATOM 630 O O . ALA A 1 82 ? 7.895 11.017 -18.944 1.00 94.56 82 ALA A O 1
ATOM 631 N N . ARG A 1 83 ? 7.940 10.711 -16.719 1.00 95.00 83 ARG A N 1
ATOM 632 C CA . ARG A 1 83 ? 6.806 11.606 -16.438 1.00 95.00 83 ARG A CA 1
ATOM 633 C C . ARG A 1 83 ? 7.070 13.035 -16.922 1.00 95.00 83 ARG A C 1
ATOM 635 O O . ARG A 1 83 ? 6.199 13.656 -17.517 1.00 95.00 83 ARG A O 1
ATOM 642 N N . GLN A 1 84 ? 8.279 13.548 -16.701 1.00 94.56 84 GLN A N 1
ATOM 643 C CA . GLN A 1 84 ? 8.698 14.884 -17.138 1.00 94.56 84 GLN A CA 1
ATOM 644 C C . GLN A 1 84 ? 8.797 15.054 -18.659 1.00 94.56 84 GLN A C 1
ATOM 646 O O . GLN A 1 84 ? 8.690 16.185 -19.139 1.00 94.56 84 GLN A O 1
ATOM 651 N N . LYS A 1 85 ? 9.058 13.966 -19.388 1.00 92.88 85 LYS A N 1
ATOM 652 C CA . LYS A 1 85 ? 9.178 13.921 -20.851 1.00 92.88 85 LYS A CA 1
ATOM 653 C C . LYS A 1 85 ? 7.909 13.394 -21.540 1.00 92.88 85 LYS A C 1
ATOM 655 O O . LYS A 1 85 ? 7.900 13.287 -22.758 1.00 92.88 85 LYS A O 1
ATOM 660 N N . GLY A 1 86 ? 6.853 13.069 -20.785 1.00 93.31 86 GLY A N 1
ATOM 661 C CA . GLY A 1 86 ? 5.604 12.518 -21.326 1.00 93.31 86 GLY A CA 1
ATOM 662 C C . GLY A 1 86 ? 5.755 11.124 -21.943 1.00 93.31 86 GLY A C 1
ATOM 663 O O . GLY A 1 86 ? 4.973 10.754 -22.813 1.00 93.31 86 GLY A O 1
ATOM 664 N N . LEU A 1 87 ? 6.772 10.367 -21.528 1.00 93.44 87 LEU A N 1
ATOM 665 C CA . LEU A 1 87 ? 7.049 9.045 -22.074 1.00 93.44 87 LEU A CA 1
ATOM 666 C C . LEU A 1 87 ? 6.223 7.964 -21.370 1.00 93.44 87 LEU A C 1
ATOM 668 O O . LEU A 1 87 ? 6.069 8.021 -20.144 1.00 93.44 87 LEU A O 1
ATOM 672 N N . PRO A 1 88 ? 5.727 6.961 -22.120 1.00 93.75 88 PRO A N 1
ATOM 673 C CA . PRO A 1 88 ? 5.051 5.817 -21.530 1.00 93.75 88 PRO A CA 1
ATOM 674 C C . PRO A 1 88 ? 6.022 5.029 -20.651 1.00 93.75 88 PRO A C 1
ATOM 676 O O . PRO A 1 88 ? 7.236 5.024 -20.886 1.00 93.75 88 PRO A O 1
ATOM 679 N N . TYR A 1 89 ? 5.482 4.363 -19.633 1.00 95.62 89 TYR A N 1
ATOM 680 C CA . TYR A 1 89 ? 6.283 3.495 -18.781 1.00 95.62 89 TYR A CA 1
ATOM 681 C C . TYR A 1 89 ? 6.513 2.156 -19.484 1.00 95.62 89 TYR A C 1
ATOM 683 O O . TYR A 1 89 ? 5.537 1.516 -19.884 1.00 95.62 89 TYR A O 1
ATOM 691 N N . PRO A 1 90 ? 7.781 1.759 -19.674 1.00 95.50 90 PRO A N 1
ATOM 692 C CA . PRO A 1 90 ? 8.121 0.462 -20.234 1.00 95.50 90 PRO A CA 1
ATOM 693 C C . PRO A 1 90 ? 7.726 -0.673 -19.285 1.00 95.50 90 PRO A C 1
ATOM 695 O O . PRO A 1 90 ? 7.469 -0.457 -18.098 1.00 95.50 90 PRO A O 1
ATOM 698 N N . HIS A 1 91 ? 7.678 -1.888 -19.827 1.00 96.50 91 HIS A N 1
ATOM 699 C CA . HIS A 1 91 ? 7.395 -3.083 -19.044 1.00 96.50 91 HIS A CA 1
ATOM 700 C C . HIS A 1 91 ? 8.594 -3.433 -18.155 1.00 96.50 91 HIS A C 1
ATOM 702 O O . HIS A 1 91 ? 9.742 -3.282 -18.568 1.00 96.50 91 HIS A O 1
ATOM 708 N N . VAL A 1 92 ? 8.328 -3.893 -16.935 1.00 97.00 92 VAL A N 1
ATOM 709 C CA . VAL A 1 92 ? 9.327 -4.482 -16.041 1.00 97.00 92 VAL A CA 1
ATOM 710 C C . VAL A 1 92 ? 9.146 -5.995 -16.072 1.00 97.00 92 VAL A C 1
ATOM 712 O O . VAL A 1 92 ? 8.073 -6.484 -15.701 1.00 97.00 92 VAL A O 1
ATOM 715 N N . ASN A 1 93 ? 10.175 -6.710 -16.527 1.00 95.56 93 ASN A N 1
ATOM 716 C CA . ASN A 1 93 ? 10.143 -8.163 -16.677 1.00 95.56 93 ASN A CA 1
ATOM 717 C C . ASN A 1 93 ? 10.270 -8.898 -15.329 1.00 95.56 93 ASN A C 1
ATOM 719 O O . ASN A 1 93 ? 10.414 -8.289 -14.265 1.00 95.56 93 ASN A O 1
ATOM 723 N N . GLU A 1 94 ? 10.221 -10.230 -15.363 1.00 93.00 94 GLU A N 1
ATOM 724 C CA . GLU A 1 94 ? 10.285 -11.076 -14.161 1.00 93.00 94 GLU A CA 1
ATOM 725 C C . GLU A 1 94 ? 11.629 -10.985 -13.420 1.00 93.00 94 GLU A C 1
ATOM 727 O O . GLU A 1 94 ? 11.694 -11.241 -12.218 1.00 93.00 94 GLU A O 1
ATOM 732 N N . GLN A 1 95 ? 12.698 -10.590 -14.114 1.00 95.12 95 GLN A N 1
ATOM 733 C CA . GLN A 1 95 ? 14.024 -10.347 -13.543 1.00 95.12 95 GLN A CA 1
ATOM 734 C C . GLN A 1 95 ? 14.135 -8.943 -12.926 1.00 95.12 95 GLN A C 1
ATOM 736 O O . GLN A 1 95 ? 15.143 -8.614 -12.300 1.00 95.12 95 GLN A O 1
ATOM 741 N N . GLY A 1 96 ? 13.089 -8.123 -13.064 1.00 93.38 96 GLY A N 1
ATOM 742 C CA . GLY A 1 96 ? 13.044 -6.749 -12.590 1.00 93.38 96 GLY A CA 1
ATOM 743 C C . GLY A 1 96 ? 13.677 -5.749 -13.552 1.00 93.38 96 GLY A C 1
ATOM 744 O O . GLY A 1 96 ? 13.852 -4.598 -13.167 1.00 93.38 96 GLY A O 1
ATOM 745 N N . GLU A 1 97 ? 14.026 -6.143 -14.774 1.00 95.56 97 GLU A N 1
ATOM 746 C CA . GLU A 1 97 ? 14.674 -5.295 -15.776 1.00 95.56 97 GLU A CA 1
ATOM 747 C C . GLU A 1 97 ? 13.647 -4.516 -16.604 1.00 95.56 97 GLU A C 1
ATOM 749 O O . GLU A 1 97 ? 12.509 -4.944 -16.792 1.00 95.56 97 GLU A O 1
ATOM 754 N N . VAL A 1 98 ? 14.061 -3.354 -17.112 1.00 95.50 98 VAL A N 1
ATOM 755 C CA . VAL A 1 98 ? 13.220 -2.489 -17.944 1.00 95.50 98 VAL A CA 1
ATOM 756 C C . VAL A 1 98 ? 13.304 -2.902 -19.412 1.00 95.50 98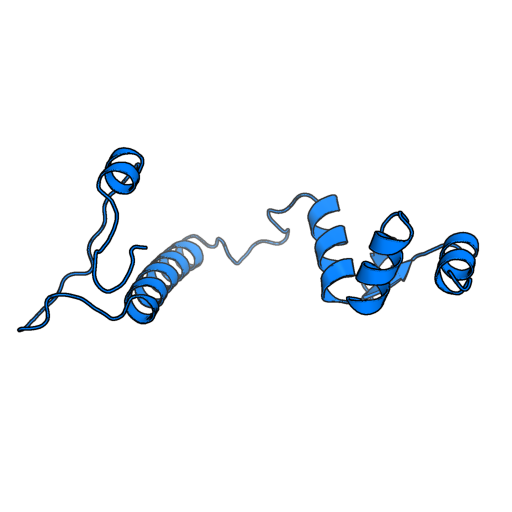 VAL A C 1
ATOM 758 O O . VAL A 1 98 ? 14.341 -2.733 -20.054 1.00 95.50 98 VAL A O 1
ATOM 761 N N . GLU A 1 99 ? 12.183 -3.344 -19.968 1.00 95.94 99 GLU A N 1
ATOM 762 C CA . GLU A 1 99 ? 12.026 -3.656 -21.386 1.00 95.94 99 GLU A CA 1
ATOM 763 C C . GLU A 1 99 ? 11.554 -2.417 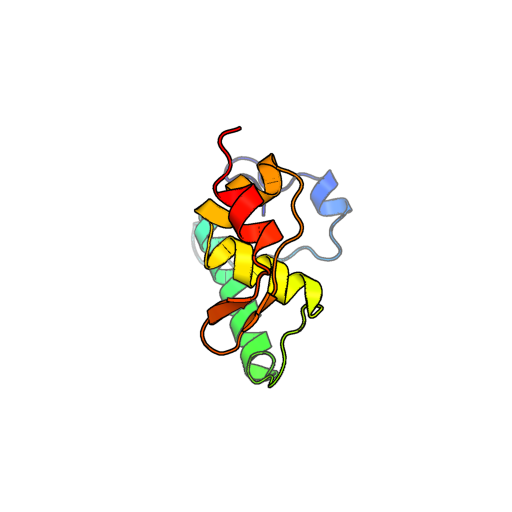-22.155 1.00 95.94 99 GLU A C 1
ATOM 765 O O . GLU A 1 99 ? 10.362 -2.110 -22.239 1.00 95.94 99 GLU A O 1
ATOM 770 N N . ALA A 1 100 ? 12.516 -1.685 -22.716 1.00 94.12 100 ALA A N 1
ATOM 771 C CA . ALA A 1 100 ? 12.271 -0.507 -23.539 1.00 94.12 100 ALA A CA 1
ATOM 772 C C . ALA A 1 100 ? 13.097 -0.557 -24.828 1.00 94.12 100 ALA A C 1
ATOM 774 O O . ALA A 1 100 ? 14.218 -1.072 -24.844 1.00 94.12 100 ALA A O 1
ATOM 775 N N . ASP A 1 101 ? 12.552 0.004 -25.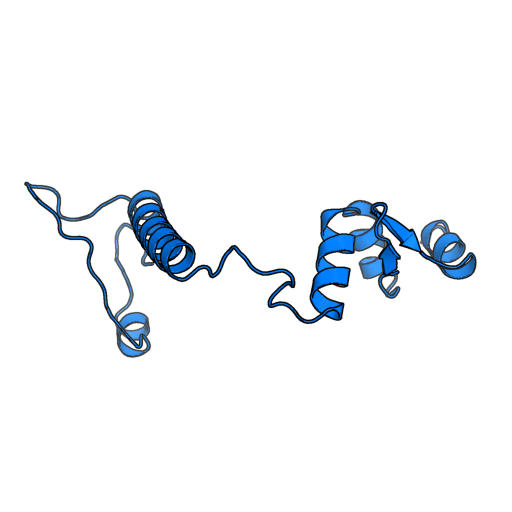905 1.00 93.56 101 ASP A N 1
ATOM 776 C CA . ASP A 1 101 ? 13.258 0.095 -27.178 1.00 93.56 101 ASP A CA 1
ATOM 777 C C . ASP A 1 101 ? 14.376 1.157 -27.154 1.00 93.56 101 ASP A C 1
ATOM 779 O O . ASP A 1 101 ? 14.494 1.995 -26.253 1.00 93.56 101 ASP A O 1
ATOM 783 N N . ALA A 1 102 ? 15.233 1.124 -28.177 1.00 92.50 102 ALA A N 1
ATOM 784 C CA . ALA A 1 102 ? 16.334 2.074 -28.303 1.00 92.50 102 ALA A CA 1
ATOM 785 C C . ALA A 1 102 ? 15.851 3.533 -28.425 1.00 92.50 102 ALA A C 1
ATOM 787 O O . ALA A 1 102 ? 16.561 4.444 -27.998 1.00 92.50 102 ALA A O 1
ATOM 788 N N . ALA A 1 103 ? 14.653 3.770 -28.973 1.00 92.81 103 ALA A N 1
ATOM 789 C CA . ALA A 1 103 ? 14.092 5.112 -29.126 1.00 92.81 103 ALA A CA 1
ATOM 790 C C . ALA A 1 103 ? 13.698 5.714 -27.767 1.00 92.81 103 ALA A C 1
ATOM 792 O O . ALA A 1 103 ? 13.953 6.893 -27.496 1.00 92.81 103 ALA A O 1
ATOM 793 N N . TRP A 1 104 ? 13.143 4.892 -26.881 1.00 94.44 104 TRP A N 1
ATOM 794 C CA . TRP A 1 104 ? 12.813 5.256 -25.514 1.00 94.44 104 TRP A CA 1
ATOM 795 C C . TRP A 1 104 ? 14.078 5.608 -24.726 1.00 94.44 104 TRP A C 1
ATOM 797 O O . TRP A 1 104 ? 14.142 6.677 -24.113 1.00 94.44 104 TRP A O 1
ATOM 807 N N . TRP A 1 105 ? 15.129 4.782 -24.820 1.00 94.19 105 TRP A N 1
ATOM 808 C CA . TRP A 1 105 ? 16.421 5.060 -24.179 1.00 94.19 105 TRP A CA 1
ATOM 809 C C . TRP A 1 105 ? 17.108 6.310 -24.731 1.00 94.19 105 TRP A C 1
ATOM 811 O O . TRP A 1 105 ? 17.615 7.123 -23.955 1.00 94.19 105 TRP A O 1
ATOM 821 N N . ALA A 1 106 ? 17.076 6.515 -26.048 1.00 91.75 106 ALA A N 1
ATOM 822 C CA . ALA A 1 106 ? 17.601 7.729 -26.665 1.00 91.75 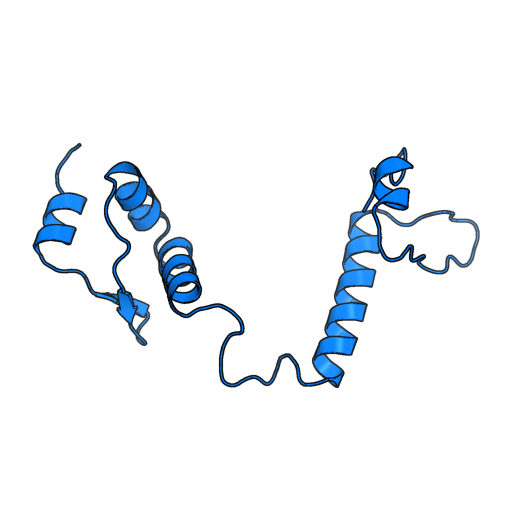106 ALA A CA 1
ATOM 823 C C . ALA A 1 106 ? 16.870 8.977 -26.146 1.00 91.75 106 ALA A C 1
ATOM 825 O O . ALA A 1 106 ? 17.504 9.968 -25.791 1.00 91.75 106 ALA A O 1
ATOM 826 N N . THR A 1 107 ? 15.541 8.916 -26.013 1.00 90.88 107 THR A N 1
ATOM 827 C CA . THR A 1 107 ? 14.745 10.036 -25.488 1.00 90.88 107 THR A CA 1
ATOM 828 C C . THR A 1 107 ? 14.982 10.261 -23.990 1.00 90.88 107 THR A C 1
ATOM 830 O O . THR A 1 107 ? 14.984 11.410 -23.533 1.00 90.88 107 THR A O 1
ATOM 833 N N . MET A 1 108 ? 15.231 9.195 -23.220 1.00 89.56 108 MET A N 1
ATOM 834 C CA . MET A 1 108 ? 15.660 9.286 -21.819 1.00 89.56 108 MET A CA 1
ATOM 835 C C . MET A 1 108 ? 16.988 10.026 -21.670 1.00 89.56 108 MET A C 1
ATOM 837 O O . MET A 1 108 ? 17.098 10.899 -20.810 1.00 89.56 108 MET A O 1
ATOM 841 N N . GLN A 1 109 ? 17.974 9.686 -22.501 1.00 87.62 109 GLN A N 1
ATOM 842 C CA . GLN A 1 109 ? 19.326 10.244 -22.439 1.00 87.62 109 GLN A CA 1
ATOM 843 C C . GLN A 1 109 ? 19.441 11.623 -23.086 1.00 87.62 109 GLN A C 1
ATOM 845 O O . GLN A 1 109 ? 20.336 12.388 -22.724 1.00 87.62 109 GLN A O 1
ATOM 850 N N . ALA A 1 110 ? 18.548 11.957 -24.021 1.00 85.25 110 ALA A N 1
ATOM 851 C CA . ALA A 1 110 ? 18.518 13.271 -24.638 1.00 85.25 110 ALA A CA 1
ATOM 852 C C . ALA A 1 110 ? 18.432 14.349 -23.550 1.00 85.25 110 ALA A C 1
ATOM 854 O O . ALA A 1 110 ? 17.533 14.322 -22.699 1.00 85.25 110 ALA A O 1
ATOM 855 N N . ALA A 1 111 ? 19.366 15.302 -23.576 1.00 70.94 111 ALA A N 1
ATOM 856 C CA . ALA A 1 111 ? 19.255 16.498 -22.755 1.00 70.94 111 ALA A CA 1
ATOM 857 C C . ALA A 1 111 ? 17.906 17.174 -23.045 1.00 70.94 111 ALA A C 1
ATOM 859 O O . ALA A 1 111 ? 17.378 17.082 -24.155 1.00 70.94 111 ALA A O 1
ATOM 860 N N . ARG A 1 112 ? 17.303 17.734 -21.998 1.00 58.72 112 ARG A N 1
ATOM 861 C CA . ARG A 1 112 ? 15.996 18.380 -22.089 1.00 58.72 112 ARG A CA 1
ATOM 862 C C . ARG A 1 112 ? 16.053 19.622 -22.968 1.00 58.72 112 ARG A C 1
ATOM 864 O O . ARG A 1 112 ? 17.082 20.327 -22.885 1.00 58.72 112 ARG A O 1
#